Protein AF-A0A520Y991-F1 (afdb_monomer_lite)

Foldseek 3Di:
DQDPVRVLCVVLCVVLVVQLVVQCVVVVDNVRSCVSSVVSVVVSVLVVVLVVDPPCNVVSVVVVVVVVVVVVCVVCVPPPPDPPPDDDD

Structure (mmCIF, N/CA/C/O backbone):
data_AF-A0A520Y991-F1
#
_entry.id   AF-A0A520Y991-F1
#
loop_
_atom_site.group_PDB
_atom_site.id
_atom_site.type_symbol
_atom_site.label_atom_id
_atom_site.label_alt_id
_atom_site.label_comp_id
_atom_site.label_asym_id
_atom_site.label_entity_id
_atom_site.label_seq_id
_atom_site.pdbx_PDB_ins_code
_atom_site.Cartn_x
_atom_site.Cartn_y
_atom_site.Cartn_z
_atom_site.occupancy
_atom_site.B_iso_or_equiv
_atom_site.auth_seq_id
_atom_site.auth_comp_id
_atom_site.auth_asym_id
_atom_site.auth_atom_id
_atom_site.pdbx_PDB_model_num
ATOM 1 N N . VAL A 1 1 ? -4.180 -11.132 -24.708 1.00 65.25 1 VAL A N 1
ATOM 2 C CA . VAL A 1 1 ? -3.613 -11.307 -23.349 1.00 65.25 1 VAL A CA 1
ATOM 3 C C . VAL A 1 1 ? -3.763 -9.997 -22.608 1.00 65.25 1 VAL A C 1
ATOM 5 O O . VAL A 1 1 ? -3.385 -8.969 -23.153 1.00 65.25 1 VAL A O 1
ATOM 8 N N . ILE A 1 2 ? -4.380 -10.013 -21.429 1.00 73.75 2 ILE A N 1
ATOM 9 C CA . ILE A 1 2 ? -4.456 -8.828 -20.568 1.00 73.75 2 ILE A CA 1
ATOM 10 C C . ILE A 1 2 ? -3.027 -8.578 -20.060 1.00 73.75 2 ILE A C 1
ATOM 12 O O . ILE A 1 2 ? -2.394 -9.512 -19.572 1.00 73.75 2 ILE A O 1
ATOM 16 N N . GLY A 1 3 ? -2.484 -7.371 -20.241 1.00 87.19 3 GLY A N 1
ATOM 17 C CA . GLY A 1 3 ? -1.135 -7.045 -19.764 1.00 87.19 3 GLY A CA 1
ATOM 18 C C . GLY A 1 3 ? -1.029 -7.194 -18.243 1.00 87.19 3 GLY A C 1
ATOM 19 O O . GLY A 1 3 ? -2.024 -7.000 -17.543 1.00 87.19 3 GLY A O 1
ATOM 20 N N . PHE A 1 4 ? 0.168 -7.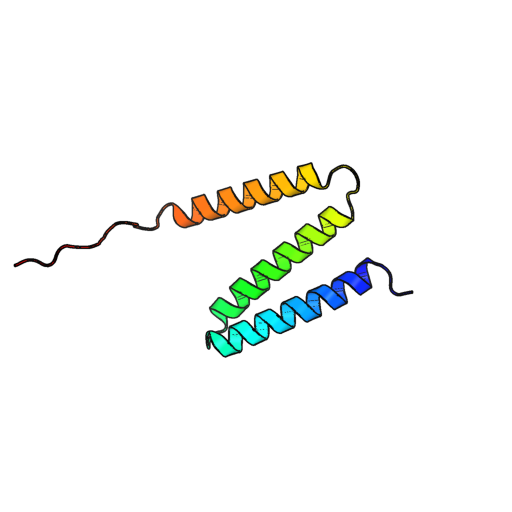511 -17.732 1.00 85.56 4 PHE A N 1
ATOM 21 C CA . PHE A 1 4 ? 0.418 -7.736 -16.300 1.00 85.56 4 PHE A CA 1
ATOM 22 C C . PHE A 1 4 ? -0.202 -6.645 -15.415 1.00 85.56 4 PHE A C 1
ATOM 24 O O . PHE A 1 4 ? -0.906 -6.963 -14.462 1.00 85.56 4 PHE A O 1
ATOM 31 N N . ALA A 1 5 ? -0.038 -5.371 -15.786 1.00 88.38 5 ALA A N 1
ATOM 32 C CA . ALA A 1 5 ? -0.608 -4.249 -15.045 1.00 88.38 5 ALA A CA 1
ATOM 33 C C . ALA A 1 5 ? -2.140 -4.324 -14.922 1.00 88.38 5 ALA A C 1
ATOM 35 O O . ALA A 1 5 ? -2.683 -4.172 -13.832 1.00 88.38 5 ALA A O 1
ATOM 36 N N . ALA A 1 6 ? -2.846 -4.612 -16.017 1.00 90.12 6 ALA A N 1
ATOM 37 C CA . ALA A 1 6 ? -4.303 -4.699 -16.005 1.00 90.12 6 ALA A CA 1
ATOM 38 C C . ALA A 1 6 ? -4.803 -5.947 -15.254 1.00 90.12 6 ALA A C 1
ATOM 40 O O . ALA A 1 6 ? -5.770 -5.856 -14.502 1.00 90.12 6 ALA A O 1
ATOM 41 N N . ALA A 1 7 ? -4.123 -7.091 -15.393 1.00 91.56 7 ALA A N 1
ATOM 42 C CA . ALA A 1 7 ? -4.456 -8.302 -14.641 1.00 91.56 7 ALA A CA 1
ATOM 43 C C . ALA A 1 7 ? -4.232 -8.113 -13.129 1.00 91.56 7 ALA A C 1
ATOM 45 O O . ALA A 1 7 ? -5.081 -8.480 -12.316 1.00 91.56 7 ALA A O 1
ATOM 46 N N . TYR A 1 8 ? -3.118 -7.478 -12.762 1.00 91.44 8 TYR A N 1
ATOM 47 C CA . TYR A 1 8 ? -2.768 -7.165 -11.383 1.00 91.44 8 TYR A CA 1
ATOM 48 C C . TYR A 1 8 ? -3.759 -6.189 -10.745 1.00 91.44 8 TYR A C 1
ATOM 50 O O . TYR A 1 8 ? -4.230 -6.427 -9.632 1.00 91.44 8 TYR A O 1
ATOM 58 N N . LEU A 1 9 ? -4.120 -5.113 -11.452 1.00 92.25 9 LEU A N 1
ATOM 59 C CA . LEU A 1 9 ? -5.095 -4.135 -10.967 1.00 92.25 9 LEU A CA 1
ATOM 60 C C . LEU A 1 9 ? -6.461 -4.773 -10.728 1.00 92.25 9 LEU A C 1
ATOM 62 O O . LEU A 1 9 ? -7.089 -4.507 -9.710 1.00 92.25 9 LEU A O 1
ATOM 66 N N . LEU A 1 10 ? -6.907 -5.649 -11.627 1.00 94.19 10 LEU A N 1
ATOM 67 C CA . LEU A 1 10 ? -8.213 -6.288 -11.505 1.00 94.19 10 LEU A CA 1
ATOM 68 C C . LEU A 1 10 ? -8.253 -7.272 -10.324 1.00 94.19 10 LEU A C 1
ATOM 70 O O . LEU A 1 10 ? -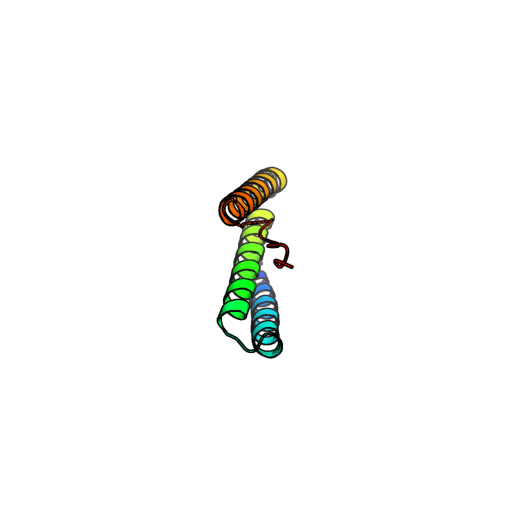9.195 -7.244 -9.533 1.00 94.19 10 LEU A O 1
ATOM 74 N N . ALA A 1 11 ? -7.205 -8.083 -10.149 1.00 92.81 11 ALA A N 1
ATOM 75 C CA . ALA A 1 11 ? -7.094 -9.008 -9.022 1.00 92.81 11 ALA A CA 1
ATOM 76 C C . ALA A 1 11 ? -6.964 -8.279 -7.673 1.00 92.81 11 ALA A C 1
ATOM 78 O O . ALA A 1 11 ? -7.690 -8.583 -6.726 1.00 92.81 11 ALA A O 1
ATOM 79 N N . SER A 1 12 ? -6.075 -7.286 -7.587 1.00 92.69 12 SER A N 1
ATOM 80 C CA . SER A 1 12 ? -5.872 -6.509 -6.358 1.00 92.69 12 SER A CA 1
ATOM 81 C C . SER A 1 12 ? -7.107 -5.688 -5.984 1.00 92.69 12 SER A C 1
ATOM 83 O O . SER A 1 12 ? -7.485 -5.680 -4.815 1.00 92.69 12 SER A O 1
ATOM 85 N N . ALA A 1 13 ? -7.799 -5.074 -6.950 1.00 93.00 13 ALA A N 1
ATOM 86 C CA . ALA A 1 13 ? -9.046 -4.351 -6.699 1.00 93.00 13 ALA A CA 1
ATOM 87 C C . ALA A 1 13 ? -10.171 -5.280 -6.225 1.00 93.00 13 ALA A C 1
ATOM 89 O O . ALA A 1 13 ? -10.915 -4.914 -5.316 1.00 93.00 13 ALA A O 1
ATOM 90 N N . ALA A 1 14 ? -10.280 -6.489 -6.787 1.00 94.81 14 ALA A N 1
ATOM 91 C CA . ALA A 1 14 ? -11.264 -7.472 -6.340 1.00 94.81 14 ALA A CA 1
ATOM 92 C C . ALA A 1 14 ? -11.028 -7.880 -4.876 1.00 94.81 14 ALA A C 1
ATOM 94 O O . ALA A 1 14 ? -11.963 -7.872 -4.075 1.00 94.81 14 ALA A O 1
ATOM 95 N N . ILE A 1 15 ? -9.775 -8.169 -4.506 1.00 93.75 15 ILE A N 1
ATOM 96 C CA . ILE A 1 15 ? -9.418 -8.562 -3.136 1.00 93.75 15 ILE A CA 1
ATOM 97 C C . ILE A 1 15 ? -9.588 -7.384 -2.172 1.00 93.75 15 ILE A C 1
ATOM 99 O O . ILE A 1 15 ? -10.243 -7.521 -1.139 1.00 93.75 15 ILE A O 1
ATOM 103 N N . ALA A 1 16 ? -9.051 -6.210 -2.515 1.00 92.44 16 ALA A N 1
ATOM 104 C CA . ALA A 1 16 ? -9.156 -5.014 -1.686 1.00 92.44 16 ALA A CA 1
ATOM 105 C C . ALA A 1 16 ? -10.618 -4.602 -1.481 1.00 92.44 16 ALA A C 1
ATOM 107 O O . ALA A 1 16 ? -11.020 -4.304 -0.356 1.00 92.44 16 ALA A O 1
ATOM 108 N N . GLY A 1 17 ? -11.433 -4.646 -2.538 1.00 91.00 17 GLY A N 1
ATOM 109 C CA . GLY A 1 17 ? -12.866 -4.389 -2.470 1.00 91.00 17 GLY A CA 1
ATOM 110 C C . GLY A 1 17 ? -13.574 -5.371 -1.541 1.00 91.00 17 GLY A C 1
ATOM 111 O O . GLY A 1 17 ? -14.278 -4.938 -0.630 1.00 91.00 17 GLY A O 1
ATOM 112 N N . LEU A 1 18 ? -13.331 -6.675 -1.706 1.00 93.38 18 LEU A N 1
ATOM 113 C CA . LEU A 1 18 ? -13.933 -7.723 -0.879 1.00 93.38 18 LEU A CA 1
ATOM 114 C C . LEU A 1 18 ? -13.592 -7.539 0.603 1.00 93.38 18 LEU A C 1
ATOM 116 O O . LEU A 1 18 ? -14.496 -7.519 1.438 1.00 93.38 18 LEU A O 1
ATOM 120 N N . VAL A 1 19 ? -12.315 -7.344 0.940 1.00 91.88 19 VAL A N 1
ATOM 121 C CA . VAL A 1 19 ? -11.890 -7.190 2.339 1.00 91.88 19 VAL A CA 1
ATOM 122 C C . VAL A 1 19 ? -12.398 -5.877 2.936 1.00 91.88 19 VAL A C 1
ATOM 124 O O . VAL A 1 19 ? -12.836 -5.854 4.086 1.00 91.88 19 VAL A O 1
ATOM 127 N N . THR A 1 20 ? -12.414 -4.790 2.162 1.00 89.62 20 THR A N 1
ATOM 128 C CA . THR A 1 20 ? -12.955 -3.497 2.611 1.00 89.62 20 THR A CA 1
ATOM 129 C C . THR A 1 20 ? -14.450 -3.599 2.905 1.00 89.62 20 THR A C 1
ATOM 131 O O . THR A 1 20 ? -14.916 -3.144 3.952 1.00 89.62 20 THR A O 1
ATOM 134 N N . LEU A 1 21 ? -15.214 -4.236 2.012 1.00 89.62 21 LEU A N 1
ATOM 135 C CA . LEU A 1 21 ? -16.654 -4.426 2.174 1.00 89.62 21 LEU A CA 1
ATOM 136 C C . LEU A 1 21 ? -16.971 -5.367 3.343 1.00 89.62 21 LEU A C 1
ATOM 138 O O . LEU A 1 21 ? -17.895 -5.105 4.112 1.00 89.62 21 LEU A O 1
ATOM 142 N N . TYR A 1 22 ? -16.165 -6.414 3.521 1.00 89.88 22 TYR A N 1
ATOM 143 C CA . TYR A 1 22 ? -16.260 -7.320 4.662 1.00 89.88 22 TYR A CA 1
ATOM 144 C C . TYR A 1 22 ? -15.972 -6.597 5.983 1.00 89.88 22 TYR A C 1
ATOM 146 O O . TYR A 1 22 ? -16.765 -6.669 6.918 1.00 89.88 22 TYR A O 1
ATOM 154 N N . THR A 1 23 ? -14.892 -5.815 6.042 1.00 87.75 23 THR A N 1
ATOM 155 C CA . THR A 1 23 ? -14.530 -5.006 7.218 1.00 87.75 23 THR A CA 1
ATOM 156 C C . THR A 1 23 ? -15.643 -4.021 7.565 1.00 87.75 23 THR A C 1
ATOM 158 O O . THR A 1 23 ? -15.994 -3.872 8.734 1.00 87.75 23 THR A O 1
ATOM 161 N N . LYS A 1 24 ? -16.261 -3.390 6.558 1.00 87.12 24 LYS A N 1
ATOM 162 C CA . LYS A 1 24 ? -17.439 -2.532 6.745 1.00 87.12 24 LYS A CA 1
ATOM 163 C C . LYS A 1 24 ? -18.607 -3.296 7.374 1.00 87.12 24 LYS A C 1
ATOM 165 O O . LYS A 1 24 ? -19.256 -2.759 8.270 1.00 87.12 24 LYS A O 1
ATOM 170 N N . ALA A 1 25 ? -18.886 -4.513 6.906 1.00 83.00 25 ALA A N 1
ATOM 171 C CA . ALA A 1 25 ? -19.976 -5.337 7.422 1.00 83.00 25 ALA A CA 1
ATOM 172 C C . ALA A 1 25 ? -19.722 -5.797 8.869 1.00 83.00 25 ALA A C 1
ATOM 174 O O . ALA A 1 25 ? -20.627 -5.720 9.696 1.00 83.00 25 ALA A O 1
ATOM 175 N N . VAL A 1 26 ? -18.491 -6.212 9.186 1.00 87.88 26 VAL A N 1
ATOM 176 C CA . VAL A 1 26 ? -18.119 -6.748 10.506 1.00 87.88 26 VAL A CA 1
ATOM 177 C C . VAL A 1 26 ? -17.941 -5.647 11.551 1.00 87.88 26 VAL A C 1
ATOM 179 O O . VAL A 1 26 ? -18.507 -5.739 12.635 1.00 87.88 26 VAL A O 1
ATOM 182 N N . LEU A 1 27 ? -17.191 -4.585 11.239 1.00 80.94 27 LEU A N 1
ATOM 183 C CA . LEU A 1 27 ? -16.897 -3.500 12.186 1.00 80.94 27 LEU A CA 1
ATOM 184 C C . LEU A 1 27 ? -17.962 -2.389 12.180 1.00 80.94 27 LEU A C 1
ATOM 186 O O . LEU A 1 27 ? -17.811 -1.392 12.882 1.00 80.94 27 LEU A O 1
ATOM 190 N N . ARG A 1 28 ? -19.044 -2.547 11.398 1.00 75.69 28 ARG A N 1
ATOM 191 C CA . ARG A 1 28 ? -20.223 -1.657 11.360 1.00 75.69 28 ARG A CA 1
ATOM 192 C C . ARG A 1 28 ? -19.903 -0.162 11.163 1.00 75.69 28 ARG A C 1
ATOM 194 O O . ARG A 1 28 ? -20.701 0.699 11.525 1.00 75.69 28 ARG A O 1
ATOM 201 N N . GLY A 1 29 ? -18.763 0.165 10.549 1.00 80.31 29 GLY A N 1
ATOM 202 C CA . GLY A 1 29 ? -18.291 1.542 10.401 1.00 80.31 29 GLY A CA 1
ATOM 203 C C . GLY A 1 29 ? -17.398 1.762 9.180 1.00 80.31 29 GLY A C 1
ATOM 204 O O . GLY A 1 29 ? -16.576 0.920 8.825 1.00 80.31 29 GLY A O 1
ATOM 205 N N . TRP A 1 30 ? -17.530 2.934 8.550 1.00 81.31 30 TRP A N 1
ATOM 206 C CA . TRP A 1 30 ? -16.724 3.324 7.384 1.00 81.31 30 TRP A CA 1
ATOM 207 C C . TRP A 1 30 ? -15.279 3.685 7.736 1.00 81.31 30 TRP A C 1
ATOM 209 O O . TRP A 1 30 ? -14.384 3.435 6.938 1.00 81.31 30 TRP A O 1
ATOM 219 N N . ARG A 1 31 ? -15.031 4.231 8.933 1.00 83.62 31 ARG A N 1
ATOM 220 C CA . ARG A 1 31 ? -13.677 4.557 9.412 1.00 83.62 31 ARG A CA 1
ATOM 221 C C . ARG A 1 31 ? -12.739 3.337 9.429 1.00 83.62 31 ARG A C 1
ATOM 223 O O . ARG A 1 31 ? -11.727 3.393 8.737 1.00 83.62 31 ARG A O 1
ATOM 230 N N . PRO A 1 32 ? -13.051 2.234 10.139 1.00 82.94 32 PRO A N 1
ATOM 231 C CA . PRO A 1 32 ? -12.183 1.056 10.137 1.00 82.94 32 PRO A CA 1
ATOM 232 C C . PRO A 1 32 ? -12.086 0.401 8.753 1.00 82.94 32 PRO A C 1
ATOM 234 O O . PRO A 1 32 ? -11.011 -0.048 8.369 1.00 82.94 32 PRO A O 1
ATOM 237 N N . ALA A 1 33 ? -13.170 0.411 7.969 1.00 85.50 33 ALA A N 1
ATOM 238 C CA . ALA A 1 33 ? -13.155 -0.105 6.602 1.00 85.50 33 ALA A CA 1
ATOM 239 C C . ALA A 1 33 ? -12.188 0.668 5.690 1.00 85.50 33 ALA A C 1
ATOM 241 O O . ALA A 1 33 ? -11.414 0.050 4.966 1.00 85.50 33 ALA A O 1
ATOM 242 N N . LEU A 1 34 ? -12.185 2.004 5.753 1.00 87.25 34 LEU A N 1
ATOM 243 C CA . LEU A 1 34 ? -11.272 2.846 4.973 1.00 87.25 34 LEU A CA 1
ATOM 244 C C . LEU A 1 34 ? -9.814 2.686 5.411 1.00 87.25 34 LEU A C 1
ATOM 246 O O . LEU A 1 34 ? -8.932 2.697 4.559 1.00 87.25 34 LEU A O 1
ATOM 250 N N . ILE A 1 35 ? -9.557 2.498 6.709 1.00 89.81 35 ILE A N 1
ATOM 251 C CA . ILE A 1 35 ? -8.204 2.226 7.217 1.00 89.81 35 ILE A CA 1
ATOM 252 C C . ILE A 1 35 ? -7.682 0.903 6.641 1.00 89.81 35 ILE A C 1
ATOM 254 O O . ILE A 1 35 ? -6.590 0.870 6.079 1.00 89.81 35 ILE A O 1
ATOM 258 N N . VAL A 1 36 ? -8.472 -0.173 6.720 1.00 89.69 36 VAL A N 1
ATOM 259 C CA . VAL A 1 36 ? -8.079 -1.490 6.190 1.00 89.69 36 VAL A CA 1
ATOM 260 C C . VAL A 1 36 ? -7.945 -1.465 4.667 1.00 89.69 36 VAL A C 1
ATOM 262 O O . VAL A 1 36 ? -6.960 -1.966 4.130 1.00 89.69 36 VAL A O 1
ATOM 265 N N . GLY A 1 37 ? -8.893 -0.843 3.963 1.00 89.88 37 GLY A N 1
ATOM 266 C CA . GLY A 1 37 ? -8.839 -0.695 2.509 1.00 89.88 37 GLY A CA 1
ATOM 267 C C . GLY A 1 37 ? -7.632 0.122 2.045 1.00 89.88 37 GLY A C 1
ATOM 268 O O . GLY A 1 37 ? -6.951 -0.272 1.102 1.00 89.88 37 GLY A O 1
ATOM 269 N N . GLY A 1 38 ? -7.313 1.215 2.745 1.00 92.06 38 GLY A N 1
ATOM 270 C CA . GLY A 1 38 ? -6.120 2.021 2.491 1.00 92.06 38 GLY A CA 1
ATOM 271 C C . 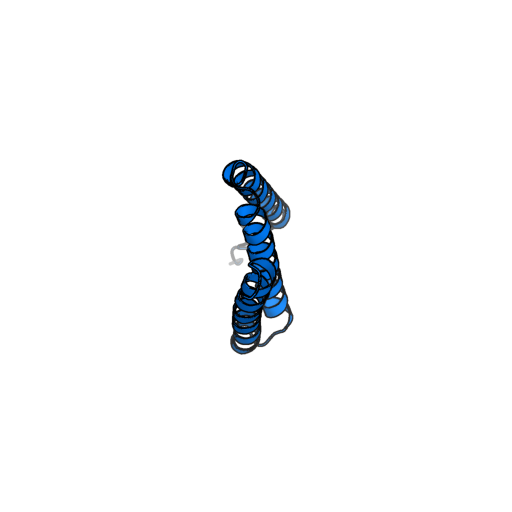GLY A 1 38 ? -4.824 1.248 2.739 1.00 92.06 38 GLY A C 1
ATOM 272 O O . GLY A 1 38 ? -3.913 1.308 1.916 1.00 92.06 38 GLY A O 1
ATOM 273 N N . LEU A 1 39 ? -4.761 0.463 3.820 1.00 91.88 39 LEU A N 1
ATOM 274 C CA . LEU A 1 39 ? -3.612 -0.393 4.125 1.00 91.88 39 LEU A CA 1
ATOM 275 C C . LEU A 1 39 ? -3.393 -1.456 3.038 1.00 91.88 39 LEU A C 1
ATOM 277 O O . LEU A 1 39 ? -2.268 -1.648 2.581 1.00 91.88 39 LEU A O 1
ATOM 281 N N . LEU A 1 40 ? -4.465 -2.110 2.581 1.00 93.50 40 LEU A N 1
ATOM 282 C CA . LEU A 1 40 ? -4.398 -3.080 1.485 1.00 93.50 40 LEU A CA 1
ATOM 283 C C . LEU A 1 40 ? -3.982 -2.430 0.168 1.00 93.50 40 LEU A C 1
ATOM 285 O O . LEU A 1 40 ? -3.143 -2.979 -0.541 1.00 93.50 40 LEU A O 1
ATOM 289 N N . ALA A 1 41 ? -4.533 -1.261 -0.158 1.00 93.44 41 ALA A N 1
ATOM 290 C CA . ALA A 1 41 ? -4.152 -0.525 -1.357 1.00 93.44 41 ALA A CA 1
ATOM 291 C C . ALA A 1 41 ? -2.662 -0.148 -1.333 1.00 93.44 41 ALA A C 1
ATOM 293 O O . ALA A 1 41 ? -1.965 -0.364 -2.323 1.00 93.44 41 ALA A O 1
ATOM 294 N N . ALA A 1 42 ? -2.156 0.342 -0.196 1.00 92.88 42 ALA A N 1
ATOM 295 C CA . ALA A 1 42 ? -0.739 0.647 -0.016 1.00 92.88 42 ALA A CA 1
ATOM 296 C C . ALA A 1 42 ? 0.141 -0.603 -0.182 1.00 92.88 42 ALA A C 1
ATOM 298 O O . ALA A 1 42 ? 1.156 -0.557 -0.877 1.00 92.88 42 ALA A O 1
ATOM 299 N N . LEU A 1 43 ? -0.276 -1.737 0.388 1.00 93.19 43 LEU A N 1
ATOM 300 C CA . LEU A 1 43 ? 0.426 -3.012 0.252 1.00 93.19 43 LEU A CA 1
ATOM 301 C C . LEU A 1 43 ? 0.479 -3.489 -1.207 1.00 93.19 43 LEU A C 1
ATOM 303 O O . LEU A 1 43 ? 1.551 -3.826 -1.704 1.00 93.19 43 LEU A O 1
ATOM 307 N N . TYR A 1 44 ? -0.650 -3.493 -1.920 1.00 93.06 44 TYR A N 1
ATOM 308 C CA . TYR A 1 44 ? -0.675 -3.887 -3.332 1.00 93.06 44 TYR A CA 1
ATOM 309 C C . TYR A 1 44 ? 0.090 -2.898 -4.223 1.00 93.06 44 TYR A C 1
ATOM 311 O O . TYR A 1 44 ? 0.714 -3.318 -5.196 1.00 93.06 44 TYR A O 1
ATOM 319 N N . ALA A 1 45 ? 0.115 -1.604 -3.904 1.00 91.06 45 ALA A N 1
ATOM 320 C CA . ALA A 1 45 ? 0.962 -0.648 -4.615 1.00 91.06 45 ALA A CA 1
ATOM 321 C C . ALA A 1 45 ? 2.457 -0.955 -4.410 1.00 91.06 45 ALA A C 1
ATOM 323 O O . ALA A 1 45 ? 3.217 -0.985 -5.378 1.00 91.06 45 ALA A O 1
ATOM 324 N N . ALA A 1 46 ? 2.870 -1.262 -3.175 1.00 89.94 46 ALA A N 1
ATOM 325 C CA . ALA A 1 46 ? 4.236 -1.678 -2.866 1.00 89.94 46 ALA A CA 1
ATOM 326 C C . ALA A 1 46 ? 4.631 -2.945 -3.639 1.00 89.94 46 ALA A C 1
ATOM 328 O O . ALA A 1 46 ? 5.676 -2.982 -4.285 1.00 89.94 46 ALA A O 1
ATOM 329 N N . LEU A 1 47 ? 3.765 -3.960 -3.637 1.00 91.06 47 LEU A N 1
ATOM 330 C CA . LEU A 1 47 ? 3.982 -5.196 -4.385 1.00 91.06 47 LEU A CA 1
ATOM 331 C C . LEU A 1 47 ? 4.096 -4.946 -5.896 1.00 91.06 47 LEU A C 1
ATOM 333 O O . LEU A 1 47 ? 4.977 -5.514 -6.529 1.00 91.06 47 LEU A O 1
ATOM 337 N N . TYR A 1 48 ? 3.281 -4.060 -6.475 1.00 90.19 48 TYR A N 1
ATOM 338 C CA . TYR A 1 48 ? 3.383 -3.713 -7.897 1.00 90.19 48 TYR A CA 1
ATOM 339 C C . TYR A 1 48 ? 4.771 -3.168 -8.257 1.00 90.19 48 TYR A C 1
ATOM 341 O O . TYR A 1 48 ? 5.374 -3.596 -9.241 1.00 90.19 48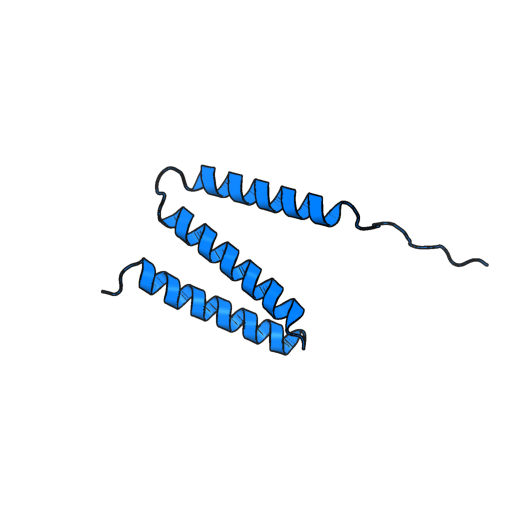 TYR A O 1
ATOM 349 N N . VAL A 1 49 ? 5.297 -2.263 -7.426 1.00 87.75 49 VAL A N 1
ATOM 350 C CA . VAL A 1 49 ? 6.646 -1.702 -7.581 1.00 87.75 49 VAL A CA 1
ATOM 351 C C . VAL A 1 49 ? 7.704 -2.800 -7.461 1.00 87.75 49 VAL A C 1
ATOM 353 O O . VAL A 1 49 ? 8.582 -2.901 -8.313 1.00 87.75 49 VAL A O 1
ATOM 356 N N . LEU A 1 50 ? 7.590 -3.663 -6.449 1.00 89.12 50 LEU A N 1
ATOM 357 C CA . LEU A 1 50 ? 8.526 -4.766 -6.214 1.00 89.12 50 LEU A CA 1
ATOM 358 C C . LEU A 1 50 ? 8.557 -5.780 -7.358 1.00 89.12 50 LEU A C 1
ATOM 360 O O . LEU A 1 50 ? 9.633 -6.262 -7.703 1.00 89.12 50 LEU A O 1
ATOM 364 N N . LEU A 1 51 ? 7.403 -6.093 -7.951 1.00 87.94 51 LEU A N 1
ATOM 365 C CA . LEU A 1 51 ? 7.317 -7.003 -9.093 1.00 87.94 51 LEU A CA 1
ATOM 366 C C . LEU A 1 51 ? 7.908 -6.388 -10.371 1.00 87.94 51 LEU A C 1
ATOM 368 O O . LEU A 1 51 ? 8.366 -7.127 -11.236 1.00 87.94 51 LEU A O 1
ATOM 372 N N . GLY A 1 52 ? 7.925 -5.057 -10.494 1.00 84.81 52 GLY A N 1
ATOM 373 C CA . GLY A 1 52 ? 8.555 -4.358 -11.618 1.00 84.81 52 GLY A CA 1
ATOM 374 C C . GLY A 1 52 ? 10.079 -4.215 -11.510 1.00 84.81 52 GLY A C 1
ATOM 375 O O . GLY A 1 52 ? 10.727 -3.871 -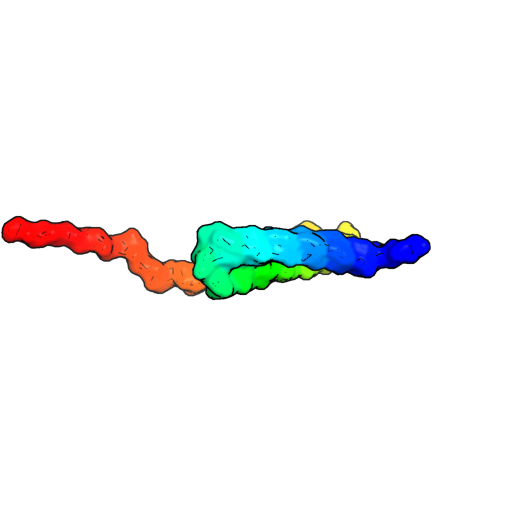12.495 1.00 84.81 52 GLY A O 1
ATOM 376 N N . LEU A 1 53 ? 10.659 -4.460 -10.332 1.00 84.44 53 LEU A N 1
ATOM 377 C CA . LEU A 1 53 ? 12.072 -4.223 -10.032 1.00 84.44 53 LEU A CA 1
ATOM 378 C C . LEU A 1 53 ? 12.797 -5.538 -9.750 1.00 84.44 53 LEU A C 1
ATOM 380 O O . LEU A 1 53 ? 12.998 -5.918 -8.599 1.00 84.44 53 LEU A O 1
ATOM 384 N N . GLU A 1 54 ? 13.234 -6.213 -10.809 1.00 77.94 54 GLU A N 1
ATOM 385 C CA . GLU A 1 54 ? 13.845 -7.547 -10.734 1.00 77.94 54 GLU A CA 1
ATOM 386 C C . GLU A 1 54 ? 15.083 -7.612 -9.815 1.00 77.94 54 GLU A C 1
ATOM 388 O O . GLU A 1 54 ? 15.236 -8.558 -9.047 1.00 77.94 54 GLU A O 1
ATOM 393 N N . ASN A 1 55 ? 15.942 -6.586 -9.821 1.00 82.69 55 ASN A N 1
ATOM 394 C CA . ASN A 1 55 ? 17.217 -6.575 -9.085 1.00 82.69 55 ASN A CA 1
ATOM 395 C C . ASN A 1 55 ? 17.230 -5.722 -7.801 1.00 82.69 55 ASN A C 1
ATOM 397 O O . ASN A 1 55 ? 18.183 -5.800 -7.028 1.00 82.69 55 ASN A O 1
ATOM 401 N N . LEU A 1 56 ? 16.199 -4.908 -7.555 1.00 85.12 56 LEU A N 1
ATOM 402 C CA . LEU A 1 56 ? 16.137 -3.984 -6.410 1.00 85.12 56 LEU A CA 1
ATOM 403 C C . LEU A 1 56 ? 14.979 -4.282 -5.450 1.00 85.12 56 LEU A C 1
ATOM 405 O O . LEU A 1 56 ? 14.819 -3.574 -4.455 1.00 85.12 56 LEU A O 1
ATOM 409 N N . SER A 1 57 ? 14.202 -5.339 -5.708 1.00 87.75 57 SER A N 1
ATOM 410 C CA . SER A 1 57 ? 13.026 -5.714 -4.915 1.00 87.75 57 SER A CA 1
ATOM 411 C C . SER A 1 57 ? 13.335 -5.823 -3.413 1.00 87.75 57 SER A C 1
ATOM 413 O O . SER A 1 57 ? 12.695 -5.170 -2.592 1.00 87.75 57 SER A O 1
ATOM 415 N N . LEU A 1 58 ? 14.396 -6.538 -3.023 1.00 88.12 58 LEU A N 1
ATOM 416 C CA . LEU A 1 58 ? 14.757 -6.692 -1.604 1.00 88.12 58 LEU A CA 1
ATOM 417 C C . LEU A 1 58 ? 15.177 -5.365 -0.941 1.00 88.12 58 LEU A C 1
ATOM 419 O O . LEU A 1 58 ? 14.811 -5.097 0.207 1.00 88.12 58 LEU A O 1
ATOM 423 N N . LEU A 1 59 ? 15.904 -4.506 -1.662 1.00 91.31 59 LEU A N 1
ATOM 424 C CA . LEU A 1 59 ? 16.349 -3.207 -1.148 1.00 91.31 59 LEU A CA 1
ATOM 425 C C . LEU A 1 59 ? 15.158 -2.269 -0.928 1.00 91.31 59 LEU A C 1
ATOM 427 O O . LEU A 1 59 ? 14.984 -1.707 0.149 1.00 91.31 59 LEU A O 1
ATOM 431 N N . ILE A 1 60 ? 14.306 -2.128 -1.939 1.00 91.31 60 ILE A N 1
ATOM 432 C CA . ILE A 1 60 ? 13.148 -1.237 -1.882 1.00 91.31 60 ILE A CA 1
ATOM 433 C C . ILE A 1 60 ? 12.095 -1.765 -0.899 1.00 91.31 60 ILE A C 1
ATOM 435 O O . ILE A 1 60 ? 11.501 -0.983 -0.159 1.00 91.31 60 ILE A O 1
ATOM 439 N N . GLY A 1 61 ? 11.919 -3.085 -0.816 1.00 88.88 61 GLY A N 1
ATOM 440 C CA . GLY A 1 61 ? 11.039 -3.724 0.160 1.00 88.88 61 GLY A CA 1
ATOM 441 C C . GLY A 1 61 ? 11.490 -3.491 1.601 1.00 88.88 61 GLY A C 1
ATOM 442 O O . GLY A 1 61 ? 10.672 -3.126 2.444 1.00 88.88 61 GLY A O 1
ATOM 443 N N . SER A 1 62 ? 12.790 -3.628 1.885 1.00 93.44 62 SER A N 1
ATOM 444 C CA . SER A 1 62 ? 13.330 -3.359 3.226 1.00 93.44 62 SER A CA 1
ATOM 445 C C . SER A 1 62 ? 13.235 -1.881 3.614 1.00 93.44 62 SER A C 1
ATOM 447 O O . SER A 1 62 ? 12.874 -1.580 4.750 1.00 93.44 62 SER A O 1
ATOM 449 N N . LEU A 1 63 ? 13.453 -0.956 2.675 1.00 94.50 63 LEU A N 1
ATOM 450 C CA . LEU A 1 63 ? 13.278 0.479 2.911 1.00 94.50 63 LEU A CA 1
ATOM 451 C C . LEU A 1 63 ? 11.807 0.849 3.166 1.00 94.50 63 LEU A C 1
ATOM 453 O O . LEU A 1 63 ? 11.517 1.624 4.078 1.00 94.50 63 LEU A O 1
ATOM 457 N N . MET A 1 64 ? 10.871 0.257 2.416 1.00 91.69 64 MET A N 1
ATOM 458 C CA . MET A 1 64 ? 9.434 0.412 2.668 1.00 91.69 64 MET A CA 1
ATOM 459 C C . MET A 1 64 ? 9.037 -0.125 4.045 1.00 91.69 64 MET A C 1
ATOM 461 O O . MET A 1 64 ? 8.317 0.553 4.777 1.00 91.69 64 MET A O 1
ATOM 465 N N . LEU A 1 65 ? 9.527 -1.309 4.424 1.00 93.12 65 LEU A N 1
ATOM 466 C CA . LEU A 1 65 ? 9.246 -1.897 5.733 1.00 93.12 65 LEU A CA 1
ATOM 467 C C . LEU A 1 65 ? 9.827 -1.047 6.868 1.00 93.12 65 LEU A C 1
ATOM 469 O O . LEU A 1 65 ? 9.154 -0.815 7.870 1.00 93.12 65 LEU A O 1
ATOM 473 N N . PHE A 1 66 ? 11.048 -0.540 6.693 1.00 95.94 66 PHE A N 1
ATOM 474 C CA . PHE A 1 66 ? 11.680 0.374 7.637 1.00 95.94 66 PHE A CA 1
ATOM 475 C C . PHE A 1 66 ? 10.856 1.653 7.821 1.00 95.94 66 PHE A C 1
ATOM 477 O O . PHE A 1 66 ? 10.566 2.041 8.951 1.00 95.94 66 PHE A O 1
ATOM 484 N N . ALA A 1 67 ? 10.418 2.279 6.725 1.00 94.56 67 ALA A N 1
ATOM 485 C CA . ALA A 1 67 ? 9.575 3.469 6.776 1.00 94.56 67 ALA A CA 1
ATOM 486 C C . ALA A 1 67 ? 8.217 3.188 7.442 1.00 94.56 67 ALA A C 1
ATOM 488 O O . ALA A 1 67 ? 7.762 3.987 8.259 1.00 94.56 67 ALA A O 1
ATOM 489 N N . ALA A 1 68 ? 7.591 2.046 7.142 1.00 92.56 68 ALA A N 1
ATOM 490 C CA . ALA A 1 68 ? 6.342 1.630 7.773 1.00 92.56 68 ALA A CA 1
ATOM 491 C C . ALA A 1 68 ? 6.512 1.443 9.288 1.00 92.56 68 ALA A C 1
ATOM 493 O O . ALA A 1 68 ? 5.712 1.962 10.064 1.00 92.56 68 ALA A O 1
ATOM 494 N N . LEU A 1 69 ? 7.581 0.767 9.718 1.00 93.94 69 LEU A N 1
ATOM 495 C CA . LEU A 1 69 ? 7.898 0.600 11.134 1.00 93.94 69 LEU A CA 1
ATOM 496 C C . LEU A 1 69 ? 8.153 1.950 11.815 1.00 93.94 69 LEU A C 1
ATOM 498 O O . LEU A 1 69 ? 7.584 2.211 12.871 1.00 93.94 69 LEU A O 1
ATOM 502 N N . ALA A 1 70 ? 8.949 2.828 11.200 1.00 94.38 70 ALA A N 1
ATOM 503 C CA . ALA A 1 70 ? 9.217 4.167 11.719 1.00 94.38 70 ALA A CA 1
ATOM 504 C C . ALA A 1 70 ? 7.928 4.994 11.861 1.00 94.38 70 ALA A C 1
ATOM 506 O O . ALA A 1 70 ? 7.731 5.664 12.875 1.00 94.38 70 ALA A O 1
ATOM 507 N N . ALA A 1 71 ? 7.022 4.908 10.883 1.00 92.00 71 ALA A N 1
ATOM 508 C CA . ALA A 1 71 ? 5.718 5.559 10.935 1.00 92.00 71 ALA A CA 1
ATOM 509 C C . ALA A 1 71 ? 4.850 5.010 12.076 1.00 92.00 71 ALA A C 1
ATOM 511 O O . ALA A 1 71 ? 4.261 5.797 12.815 1.00 92.00 71 ALA A O 1
ATOM 512 N N . VAL A 1 72 ? 4.807 3.684 12.260 1.00 91.06 72 VAL A N 1
ATOM 513 C CA . VAL A 1 72 ? 4.101 3.050 13.386 1.00 91.06 72 VAL A CA 1
ATOM 514 C C . VAL A 1 72 ? 4.688 3.522 14.712 1.00 91.06 72 VAL A C 1
ATOM 516 O O . VAL A 1 72 ? 3.941 4.023 15.543 1.00 91.06 72 VAL A O 1
ATOM 519 N N . MET A 1 73 ? 6.012 3.460 14.885 1.00 93.25 73 MET A N 1
ATOM 520 C CA . MET A 1 73 ? 6.692 3.922 16.100 1.00 93.25 73 MET A CA 1
ATOM 521 C C . MET A 1 73 ? 6.399 5.393 16.400 1.00 93.25 73 MET A C 1
ATOM 523 O O . MET A 1 73 ? 6.144 5.758 17.547 1.00 93.25 73 MET A O 1
ATOM 527 N N . TYR A 1 74 ? 6.409 6.244 15.372 1.00 92.00 74 TYR A N 1
ATOM 528 C CA . TYR A 1 74 ? 6.083 7.656 15.521 1.00 92.00 74 TYR A CA 1
ATOM 529 C C . TYR A 1 74 ? 4.614 7.868 15.902 1.00 92.00 74 TYR A C 1
ATOM 531 O O . TYR A 1 74 ? 4.323 8.678 16.779 1.00 92.00 74 TYR A O 1
ATOM 539 N N . ALA A 1 75 ? 3.687 7.130 15.288 1.00 89.25 75 ALA A N 1
ATOM 540 C CA . ALA A 1 75 ? 2.265 7.204 15.610 1.00 89.25 75 ALA A CA 1
ATOM 541 C C . ALA A 1 75 ? 1.975 6.720 17.041 1.00 89.25 75 ALA A C 1
ATOM 543 O O . ALA A 1 75 ? 1.156 7.313 17.739 1.00 89.25 75 ALA A O 1
ATOM 544 N N . THR A 1 76 ? 2.677 5.685 17.507 1.00 88.31 76 THR A N 1
ATOM 545 C CA . THR A 1 76 ? 2.504 5.115 18.849 1.00 88.31 76 THR A CA 1
ATOM 546 C C . THR A 1 76 ? 3.322 5.818 19.934 1.00 88.31 76 THR A C 1
ATOM 548 O O . THR A 1 76 ? 3.195 5.458 21.101 1.00 88.31 76 THR A O 1
ATOM 551 N N . ARG A 1 77 ? 4.145 6.825 19.602 1.00 86.00 77 ARG A N 1
ATOM 552 C CA . ARG A 1 77 ? 5.056 7.493 20.559 1.00 86.00 77 ARG A CA 1
ATOM 553 C C . ARG A 1 77 ? 4.356 8.168 21.740 1.00 86.00 77 ARG A C 1
ATOM 555 O O . ARG A 1 77 ? 4.995 8.441 22.745 1.00 86.00 77 ARG A O 1
ATOM 562 N N . ASN A 1 78 ? 3.074 8.488 21.581 1.00 78.25 78 ASN A N 1
ATOM 563 C CA . ASN A 1 78 ? 2.264 9.195 22.570 1.00 78.25 78 ASN A CA 1
ATOM 564 C C . ASN A 1 78 ? 1.077 8.349 23.057 1.00 78.25 78 ASN A C 1
ATOM 566 O O . ASN A 1 78 ? 0.128 8.888 23.624 1.00 78.25 78 ASN A O 1
ATOM 570 N N . LEU A 1 79 ? 1.095 7.040 22.780 1.00 79.06 79 LEU A N 1
ATOM 571 C CA . LEU A 1 79 ? 0.181 6.110 23.428 1.00 79.06 79 LEU A CA 1
ATOM 572 C C . LEU A 1 79 ? 0.621 5.990 24.883 1.00 7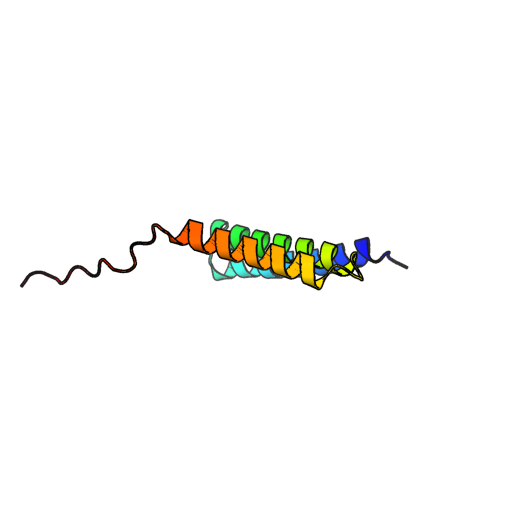9.06 79 LEU A C 1
ATOM 574 O O . LEU A 1 79 ? 1.759 5.629 25.168 1.00 79.06 79 LEU A O 1
ATOM 578 N N . ASP A 1 80 ? -0.273 6.362 25.789 1.00 76.25 80 ASP A N 1
ATOM 579 C CA . ASP A 1 80 ? -0.051 6.233 27.217 1.00 76.25 80 ASP A CA 1
ATOM 580 C C . ASP A 1 80 ? -0.270 4.767 27.599 1.00 76.25 80 ASP A C 1
ATOM 582 O O . ASP A 1 80 ? -1.394 4.302 27.783 1.00 76.25 80 ASP A O 1
ATOM 586 N N . TRP A 1 81 ? 0.816 3.997 27.594 1.00 71.25 81 TRP A N 1
ATOM 587 C CA . TRP A 1 81 ? 0.795 2.547 27.796 1.00 71.25 81 TRP A CA 1
ATOM 588 C C . TRP A 1 81 ? 0.484 2.135 29.249 1.00 71.25 81 TRP A C 1
ATOM 590 O O . TRP A 1 81 ? 0.521 0.943 29.545 1.00 71.25 81 TRP A O 1
ATOM 600 N N . GLY A 1 82 ? 0.196 3.082 30.157 1.00 65.44 82 GLY A N 1
ATOM 601 C CA . GLY A 1 82 ? 0.293 2.827 31.597 1.00 65.44 82 GLY A CA 1
ATOM 602 C C . GLY A 1 82 ? -0.675 3.527 32.551 1.00 65.44 82 GLY A C 1
ATOM 603 O O . GLY A 1 82 ? -0.474 3.369 33.750 1.00 65.44 82 GLY A O 1
ATOM 604 N N . HIS A 1 83 ? -1.726 4.232 32.122 1.00 61.62 83 HIS A N 1
ATOM 605 C CA . HIS A 1 83 ? -2.726 4.738 33.084 1.00 61.62 83 HIS A CA 1
ATOM 606 C C . HIS A 1 83 ? -3.755 3.658 33.451 1.00 61.62 83 HIS A C 1
ATOM 608 O O . HIS A 1 83 ? -4.936 3.736 33.119 1.00 61.62 83 HIS A O 1
ATOM 614 N N . ALA A 1 84 ? -3.283 2.623 34.144 1.00 64.44 84 ALA A N 1
ATOM 615 C CA . ALA A 1 84 ? -4.115 1.871 35.070 1.00 64.44 84 ALA A CA 1
ATOM 616 C C . ALA A 1 84 ? -4.044 2.607 36.413 1.00 64.44 84 ALA A C 1
ATOM 618 O O . ALA A 1 84 ? -3.196 2.290 37.244 1.00 64.44 84 ALA A O 1
ATOM 619 N N . ASP A 1 85 ? -4.882 3.632 36.587 1.00 67.50 85 ASP A N 1
ATOM 620 C CA . ASP A 1 85 ? -5.074 4.263 37.896 1.00 67.50 85 ASP A CA 1
ATOM 621 C C . ASP A 1 85 ? -5.533 3.172 38.885 1.00 67.50 85 ASP A C 1
ATOM 623 O O . ASP A 1 85 ? -6.583 2.554 38.656 1.00 67.50 85 ASP A O 1
ATOM 627 N N . PRO A 1 86 ? -4.780 2.873 39.959 1.00 72.88 86 PRO A N 1
ATOM 628 C CA . PRO A 1 86 ? -5.296 2.030 41.021 1.00 72.88 86 PRO A CA 1
ATOM 629 C C . PRO A 1 86 ? -6.413 2.794 41.738 1.00 72.88 86 PRO A C 1
ATOM 631 O O . PRO A 1 86 ? -6.234 3.939 42.152 1.00 72.88 86 PRO A O 1
ATOM 634 N N . ALA A 1 87 ? -7.585 2.165 41.846 1.00 69.56 87 ALA A N 1
ATOM 635 C CA . ALA A 1 87 ? -8.746 2.740 42.516 1.00 69.56 87 ALA A CA 1
ATOM 636 C C . ALA A 1 87 ? -8.404 3.110 43.976 1.00 69.56 87 ALA A C 1
ATOM 638 O O . ALA A 1 87 ? -7.809 2.278 44.665 1.00 69.56 87 ALA A O 1
ATOM 639 N N . PRO A 1 88 ? -8.766 4.315 44.458 1.00 76.38 88 PRO A N 1
ATOM 640 C CA . PRO A 1 88 ? -8.571 4.675 45.857 1.00 76.38 88 PRO A CA 1
ATOM 641 C C . PRO A 1 88 ? -9.523 3.868 46.755 1.00 76.38 88 PRO A C 1
ATOM 643 O O . PRO A 1 88 ? -10.716 3.766 46.458 1.00 76.38 88 PRO A O 1
ATOM 646 N N . GLU A 1 89 ? -8.963 3.291 47.821 1.00 69.62 89 GLU A N 1
ATOM 647 C CA . GLU A 1 89 ? -9.674 2.658 48.945 1.00 69.62 89 GLU A CA 1
ATOM 648 C C . GLU A 1 89 ? -10.301 3.682 49.902 1.00 69.62 89 GLU A C 1
ATOM 650 O O . GLU A 1 89 ? -9.682 4.748 50.134 1.00 69.62 89 GLU A O 1
#

pLDDT: mean 86.57, std 8.1, range [61.62, 95.94]

Radius of gyration: 18.68 Å; chains: 1; bounding box: 37×20×72 Å

Sequence (89 aa):
VIGFAAAYLLASAAIAGLVTLYTKAVLRGWRPALIVGGLLAALYAALYVLLGLENLSLLIGSLMLFAALAAVMYATRNLDWGHADPAPE

Secondary structure (DSSP, 8-state):
---HHHHHHHHHHHHHHHHHHHHHHHH-SHHHHHHHHHHHHHHHHHHHHHHH-TTTHHHHHHHHHHHHHHHHHHHHTT--TT--PPPP-